Protein AF-X0Z768-F1 (afdb_monomer)

Organism: NCBI:txid412755

Secondary structure (DSSP, 8-state):
----HHHHHHHHHHHHHHHHHHTT--HHHHHHHHHHHHHHHHHTHHHHHHHHTT-SPPTT-------

Mean predicted aligned error: 4.91 Å

Foldseek 3Di:
DQQAPLVVQLVVLVVQLVVCVVVVPPPVSNVVSVVSNVVSVVVCPVVVVCVVVVNGDGDPDDDPDDD

Sequence (67 aa):
TTRYVSLASIFAVISIFIFTILFKQPYEYIIFSAIIMIIGIFKHKENIQRLKSKTERKIGEKIKIKK

Nearest PDB structures (foldseek):
  5xj6-assembly1_A  TM=9.778E-01  e=3.898E-03  Aquifex aeolicus VF5
  5xj8-assembly1_A  TM=9.665E-01  e=5.073E-03  Aquifex aeolicus VF5
  8eau-assembly1_e  TM=4.287E-01  e=5.822E+00  Saccharomyces cerevisiae

pLDDT: mean 90.84, std 8.79, range [55.88, 98.38]

Structure (mmCIF, N/CA/C/O backbone):
data_AF-X0Z768-F1
#
_entry.id   AF-X0Z768-F1
#
loop_
_atom_site.group_PDB
_atom_site.id
_atom_site.type_symbol
_atom_site.label_atom_id
_atom_site.label_alt_id
_atom_site.label_comp_id
_atom_site.label_asym_id
_atom_site.label_entity_id
_atom_site.label_seq_id
_atom_site.pdbx_PDB_ins_code
_atom_site.Cartn_x
_atom_site.Cartn_y
_atom_site.Cartn_z
_atom_site.occupancy
_atom_site.B_iso_or_equiv
_atom_site.auth_seq_id
_atom_site.auth_comp_id
_atom_site.auth_asym_id
_atom_site.auth_atom_id
_atom_site.pdbx_PDB_model_num
ATOM 1 N N . THR A 1 1 ? -0.226 -6.571 17.078 1.00 55.88 1 THR A N 1
ATOM 2 C CA . THR A 1 1 ? -0.566 -6.939 15.683 1.00 55.88 1 THR A CA 1
ATOM 3 C C . THR A 1 1 ? -1.702 -6.074 15.167 1.00 55.88 1 THR A C 1
ATOM 5 O O . THR A 1 1 ? -2.746 -5.985 15.809 1.00 55.88 1 THR A O 1
ATOM 8 N N . THR A 1 2 ? -1.509 -5.393 14.035 1.00 73.19 2 THR A N 1
ATOM 9 C CA . THR A 1 2 ? -2.558 -4.631 13.340 1.00 73.19 2 THR A CA 1
ATOM 10 C C . THR A 1 2 ? -3.548 -5.610 12.704 1.00 73.19 2 THR A C 1
ATOM 12 O O . THR A 1 2 ? -3.320 -6.156 11.636 1.00 73.19 2 THR A O 1
ATOM 15 N N . ARG A 1 3 ? -4.661 -5.888 13.388 1.00 85.25 3 ARG A N 1
ATOM 16 C CA . ARG A 1 3 ? -5.714 -6.807 12.916 1.00 85.25 3 ARG A CA 1
ATOM 17 C C . ARG A 1 3 ? -6.703 -6.112 11.972 1.00 85.25 3 ARG A C 1
ATOM 19 O O . ARG A 1 3 ? -7.898 -6.334 12.093 1.00 85.25 3 ARG A O 1
ATOM 26 N N . TYR A 1 4 ? -6.237 -5.242 11.079 1.00 91.31 4 TYR A N 1
ATOM 27 C CA . TYR A 1 4 ? -7.100 -4.506 10.148 1.00 91.31 4 TYR A CA 1
ATOM 28 C C . TYR A 1 4 ? -6.917 -5.049 8.731 1.00 91.31 4 TYR A C 1
ATOM 30 O O . TYR A 1 4 ? -5.827 -4.937 8.172 1.00 91.31 4 TYR A O 1
ATOM 38 N N . VAL A 1 5 ? -7.982 -5.601 8.141 1.00 88.62 5 VAL A N 1
ATOM 39 C CA . VAL A 1 5 ? -7.952 -6.094 6.748 1.00 88.62 5 VAL A CA 1
ATOM 40 C C . VAL A 1 5 ? -7.633 -4.951 5.788 1.00 88.62 5 VAL A C 1
ATOM 42 O O . VAL A 1 5 ? -6.789 -5.099 4.916 1.00 88.62 5 VAL A O 1
ATOM 45 N N . SER A 1 6 ? -8.243 -3.785 5.999 1.00 88.88 6 SER A N 1
ATOM 46 C CA . SER A 1 6 ? -8.033 -2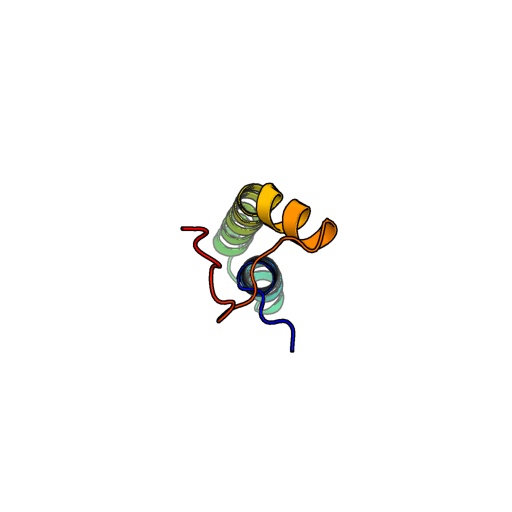.605 5.158 1.00 88.88 6 SER A CA 1
ATOM 47 C C . SER A 1 6 ? -6.590 -2.135 5.113 1.00 88.88 6 SER A C 1
ATOM 49 O O . SER A 1 6 ? -6.102 -1.779 4.046 1.00 88.88 6 SER A O 1
ATOM 51 N N . LEU A 1 7 ? -5.890 -2.171 6.247 1.00 89.12 7 LEU A N 1
ATOM 52 C CA . LEU A 1 7 ? -4.481 -1.810 6.284 1.00 89.12 7 LEU A CA 1
ATOM 53 C C . LEU A 1 7 ? -3.652 -2.791 5.447 1.00 89.12 7 LEU A C 1
ATOM 55 O O . LEU A 1 7 ? -2.860 -2.359 4.616 1.00 89.12 7 LEU A O 1
ATOM 59 N N . ALA A 1 8 ? -3.880 -4.097 5.616 1.00 92.12 8 ALA A N 1
ATOM 60 C CA . ALA A 1 8 ? -3.194 -5.125 4.839 1.00 92.12 8 ALA A CA 1
ATOM 61 C C . ALA A 1 8 ? -3.471 -4.994 3.331 1.00 92.12 8 ALA A C 1
ATOM 63 O O . ALA A 1 8 ? -2.539 -5.089 2.539 1.00 92.12 8 ALA A O 1
ATOM 64 N N . SER A 1 9 ? -4.714 -4.711 2.928 1.00 91.81 9 SER A N 1
ATOM 65 C CA . SER A 1 9 ? -5.077 -4.500 1.520 1.00 91.81 9 SER A CA 1
ATOM 66 C C . SER A 1 9 ? -4.386 -3.280 0.903 1.00 91.81 9 SER A C 1
ATOM 68 O O . SER A 1 9 ? -3.892 -3.372 -0.218 1.00 91.81 9 SER A O 1
ATOM 70 N N . ILE A 1 10 ? -4.293 -2.161 1.633 1.00 93.38 10 ILE A N 1
ATOM 71 C CA . ILE A 1 10 ? -3.575 -0.960 1.169 1.00 93.38 10 ILE A CA 1
ATOM 72 C C . ILE A 1 10 ? -2.082 -1.263 0.997 1.00 93.38 10 ILE A C 1
ATOM 74 O O . ILE A 1 10 ? -1.500 -0.924 -0.031 1.00 93.38 10 ILE A O 1
ATOM 78 N N . PHE A 1 11 ? -1.467 -1.938 1.973 1.00 94.81 11 PHE A N 1
ATOM 79 C CA . PHE A 1 11 ? -0.071 -2.353 1.851 1.00 94.81 11 PHE A CA 1
ATOM 80 C C . PHE A 1 11 ? 0.134 -3.308 0.678 1.00 94.81 11 PHE A C 1
ATOM 82 O O . PHE A 1 11 ? 1.086 -3.127 -0.068 1.00 94.81 11 PHE A O 1
ATOM 89 N N . ALA A 1 12 ? -0.772 -4.263 0.461 1.00 95.44 12 ALA A N 1
ATOM 90 C CA . ALA A 1 12 ? -0.671 -5.208 -0.644 1.00 95.44 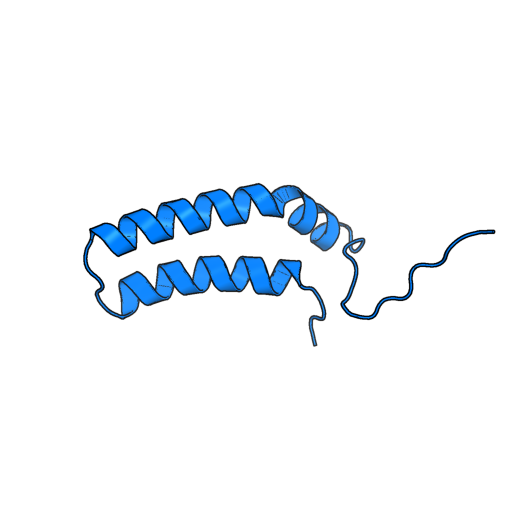12 ALA A CA 1
ATOM 91 C C . ALA A 1 12 ? -0.638 -4.502 -2.008 1.00 95.44 12 ALA A C 1
ATOM 93 O O . ALA A 1 12 ? 0.246 -4.789 -2.810 1.00 95.44 12 ALA A O 1
ATOM 94 N N . VAL A 1 13 ? -1.540 -3.546 -2.270 1.00 95.94 13 VAL A N 1
ATOM 95 C CA . VAL A 1 13 ? -1.557 -2.844 -3.569 1.00 95.94 13 VAL A CA 1
ATOM 96 C C . VAL A 1 13 ? -0.332 -1.949 -3.778 1.00 95.94 13 VAL A C 1
ATOM 98 O O . VAL A 1 13 ? 0.168 -1.862 -4.897 1.00 95.94 13 VAL A O 1
ATOM 101 N N . ILE A 1 14 ? 0.197 -1.343 -2.710 1.00 96.62 14 ILE A N 1
ATOM 102 C CA . ILE A 1 14 ? 1.451 -0.575 -2.762 1.00 96.62 14 ILE A CA 1
ATOM 103 C C . ILE A 1 14 ? 2.640 -1.513 -3.013 1.00 96.62 14 ILE A C 1
ATOM 105 O O . ILE A 1 14 ? 3.480 -1.235 -3.867 1.00 96.62 14 ILE A O 1
ATOM 109 N N . SER A 1 15 ? 2.704 -2.645 -2.308 1.00 97.50 15 SER A N 1
ATOM 110 C CA . SER A 1 15 ? 3.760 -3.646 -2.472 1.00 97.50 15 SER A CA 1
ATOM 111 C C . SER A 1 15 ? 3.775 -4.246 -3.871 1.00 97.50 15 SER A C 1
ATOM 113 O O . SER A 1 15 ? 4.858 -4.431 -4.413 1.00 97.50 15 SER A O 1
ATOM 115 N N . ILE A 1 16 ? 2.606 -4.505 -4.473 1.00 96.62 16 ILE A N 1
ATOM 116 C CA . ILE A 1 16 ? 2.519 -4.979 -5.860 1.00 96.62 16 ILE A CA 1
ATOM 117 C C . ILE A 1 16 ? 3.248 -4.005 -6.783 1.00 96.62 16 ILE A C 1
ATOM 119 O O . ILE A 1 16 ? 4.149 -4.441 -7.485 1.00 96.62 16 ILE A O 1
ATOM 123 N N . PHE A 1 17 ? 2.924 -2.707 -6.725 1.00 97.44 17 PHE A N 1
ATOM 124 C CA . PHE A 1 17 ? 3.556 -1.686 -7.567 1.00 97.44 17 PHE A CA 1
ATOM 125 C C . PHE A 1 17 ? 5.072 -1.558 -7.329 1.00 97.44 17 PHE A C 1
ATOM 127 O O . PHE A 1 17 ? 5.857 -1.497 -8.275 1.00 97.44 17 PHE A O 1
ATOM 134 N N . ILE A 1 18 ? 5.505 -1.558 -6.063 1.00 98.06 18 ILE A N 1
ATOM 135 C CA . ILE A 1 18 ? 6.934 -1.490 -5.717 1.00 98.06 18 ILE A CA 1
ATOM 136 C C . ILE A 1 18 ? 7.682 -2.713 -6.260 1.00 98.06 18 ILE A C 1
ATOM 138 O O . ILE A 1 18 ? 8.776 -2.574 -6.807 1.00 98.06 18 ILE A O 1
ATOM 142 N N . PHE A 1 19 ? 7.110 -3.910 -6.129 1.00 98.12 19 PHE A N 1
ATOM 143 C CA . PHE A 1 19 ? 7.764 -5.141 -6.559 1.00 98.12 19 PHE A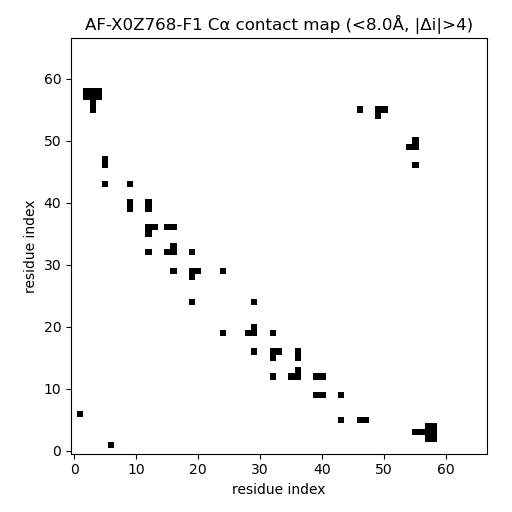 CA 1
ATOM 144 C C . PHE A 1 19 ? 7.745 -5.346 -8.073 1.00 98.12 19 PHE A C 1
ATOM 146 O O . PHE A 1 19 ? 8.719 -5.888 -8.593 1.00 98.12 19 PHE A O 1
ATOM 153 N N . THR A 1 20 ? 6.738 -4.859 -8.808 1.00 97.94 20 THR A N 1
ATOM 154 C CA . THR A 1 20 ? 6.804 -4.832 -10.282 1.00 97.94 20 THR A CA 1
ATOM 155 C C . THR A 1 20 ? 7.989 -4.002 -10.770 1.00 97.94 20 THR A C 1
ATOM 157 O O . THR A 1 20 ? 8.687 -4.429 -11.690 1.00 97.94 20 THR A O 1
ATOM 160 N N . ILE A 1 21 ? 8.273 -2.866 -10.123 1.00 97.88 21 ILE A N 1
ATOM 161 C CA . ILE A 1 21 ? 9.455 -2.045 -10.430 1.00 97.88 21 ILE A CA 1
ATOM 162 C C . ILE A 1 21 ? 10.743 -2.760 -10.001 1.00 97.88 21 ILE A C 1
ATOM 164 O O . ILE A 1 21 ? 11.675 -2.886 -10.796 1.00 97.88 21 ILE A O 1
ATOM 168 N N . LEU A 1 22 ? 10.799 -3.254 -8.759 1.00 98.38 22 LEU A N 1
ATOM 169 C CA . LEU A 1 22 ? 12.000 -3.876 -8.189 1.00 98.38 22 LEU A CA 1
ATOM 170 C C . LEU A 1 22 ? 12.453 -5.108 -8.983 1.00 98.38 22 LEU A C 1
ATOM 172 O O . LEU A 1 22 ? 13.647 -5.296 -9.212 1.00 98.38 22 LEU A O 1
ATOM 176 N N . PHE A 1 23 ? 11.502 -5.924 -9.439 1.00 98.25 23 PHE A N 1
ATOM 177 C CA . PHE A 1 23 ? 11.764 -7.119 -10.241 1.00 98.25 23 PHE A CA 1
ATOM 178 C C . PHE A 1 23 ? 11.819 -6.849 -11.745 1.00 98.25 23 PHE A C 1
ATOM 180 O O . PHE A 1 23 ? 11.778 -7.801 -12.524 1.00 98.25 23 PHE A O 1
ATOM 187 N N . LYS A 1 24 ? 11.921 -5.575 -12.154 1.00 97.25 24 LYS A N 1
ATOM 188 C CA . LYS A 1 24 ? 12.115 -5.149 -13.550 1.00 97.25 24 LYS A CA 1
ATOM 189 C C . LYS A 1 24 ? 11.110 -5.794 -14.507 1.00 97.25 24 LYS A C 1
ATOM 191 O O . LYS A 1 24 ? 11.476 -6.274 -15.578 1.00 97.25 24 LYS A O 1
ATOM 196 N N . GLN A 1 25 ? 9.849 -5.850 -14.087 1.00 97.94 25 GLN A N 1
ATOM 197 C CA . GLN A 1 25 ? 8.791 -6.394 -14.927 1.00 97.94 25 GLN A CA 1
ATOM 198 C C . GLN A 1 25 ? 8.594 -5.516 -16.175 1.00 97.94 25 GLN A C 1
ATOM 200 O O . GLN A 1 25 ? 8.893 -4.319 -16.128 1.00 97.94 25 GLN A O 1
ATOM 205 N N . PRO A 1 26 ? 8.084 -6.087 -17.282 1.00 98.19 26 PRO A N 1
ATOM 206 C CA . PRO A 1 26 ? 7.723 -5.328 -18.477 1.00 98.19 26 PRO A CA 1
ATOM 207 C C . PRO A 1 26 ? 6.884 -4.077 -18.174 1.00 98.19 26 PRO A C 1
ATOM 209 O O . PRO A 1 26 ? 6.111 -4.045 -17.208 1.00 98.19 26 PRO A O 1
ATOM 212 N N . TYR A 1 27 ? 7.040 -3.037 -18.998 1.00 97.00 27 TYR A N 1
ATOM 213 C CA . TYR A 1 27 ? 6.452 -1.716 -18.746 1.00 97.00 27 TYR A CA 1
ATOM 214 C C . TYR A 1 27 ? 4.919 -1.769 -18.665 1.00 97.00 27 TYR A C 1
ATOM 216 O O . TYR A 1 27 ? 4.315 -1.023 -17.894 1.00 97.00 27 TYR A O 1
ATOM 224 N N . GLU A 1 28 ? 4.294 -2.7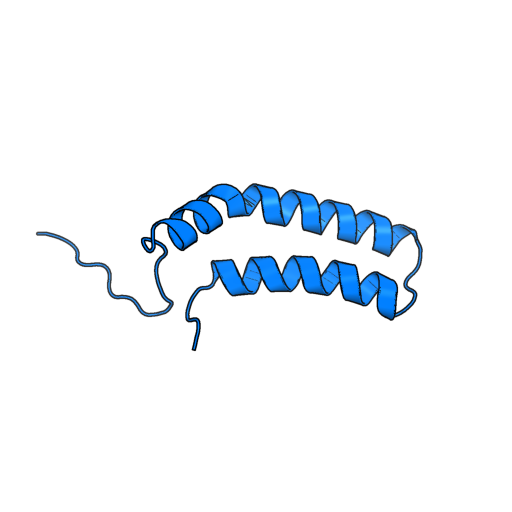02 -19.383 1.00 97.62 28 GLU A N 1
ATOM 225 C CA . GLU A 1 28 ? 2.858 -2.959 -19.355 1.00 97.62 28 GLU A CA 1
ATOM 226 C C . GLU A 1 28 ? 2.389 -3.332 -17.941 1.00 97.62 28 GLU A C 1
ATOM 228 O O . GLU A 1 28 ? 1.379 -2.814 -17.461 1.00 97.62 28 GLU A O 1
ATOM 233 N N . TYR A 1 29 ? 3.156 -4.161 -17.223 1.00 97.69 29 TYR A N 1
ATOM 234 C CA . TYR A 1 29 ? 2.840 -4.550 -15.847 1.00 97.69 29 TYR A CA 1
ATOM 235 C C . TYR A 1 29 ? 3.076 -3.416 -14.849 1.00 97.69 29 TYR A C 1
ATOM 237 O O . TYR A 1 29 ? 2.339 -3.298 -13.866 1.00 97.69 29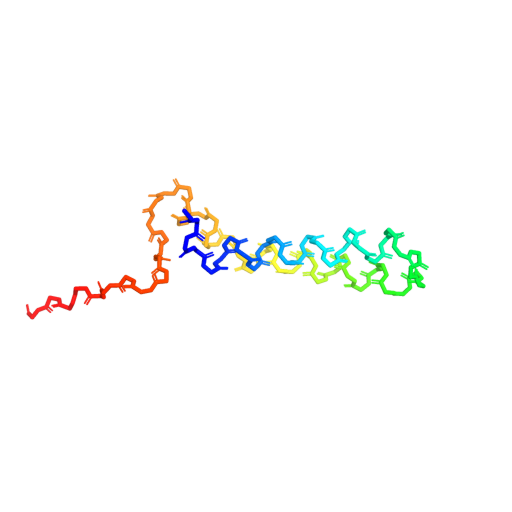 TYR A O 1
ATOM 2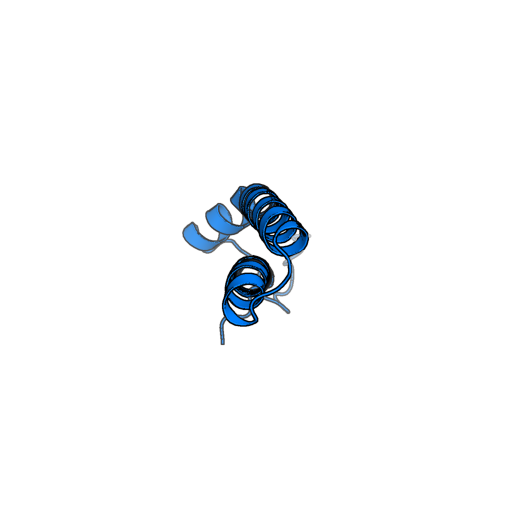45 N N . ILE A 1 30 ? 4.068 -2.555 -15.085 1.00 97.31 30 ILE A N 1
ATOM 246 C CA . ILE A 1 30 ? 4.302 -1.372 -14.243 1.00 97.31 30 ILE A CA 1
ATOM 247 C C . ILE A 1 30 ? 3.119 -0.404 -14.368 1.00 97.31 30 ILE A C 1
ATOM 249 O O . ILE A 1 30 ? 2.564 0.021 -13.355 1.00 97.31 30 ILE A O 1
ATOM 253 N N . ILE A 1 31 ? 2.670 -0.118 -15.593 1.00 98.06 31 ILE A N 1
ATOM 254 C CA . ILE A 1 31 ? 1.508 0.750 -15.840 1.00 98.06 31 ILE A CA 1
ATOM 255 C C . ILE A 1 31 ? 0.241 0.133 -15.238 1.00 98.06 31 ILE A C 1
ATOM 257 O O . ILE A 1 31 ? -0.504 0.806 -14.524 1.00 98.06 31 ILE A O 1
ATOM 261 N N . PHE A 1 32 ? 0.015 -1.161 -15.463 1.00 97.94 32 PHE A N 1
ATOM 262 C CA . PHE A 1 32 ? -1.152 -1.857 -14.929 1.00 97.94 32 PHE A CA 1
ATOM 263 C C . PHE A 1 32 ? -1.177 -1.869 -13.393 1.00 97.94 32 PHE A C 1
ATOM 265 O O . PHE A 1 32 ? -2.202 -1.562 -12.781 1.00 97.94 32 PHE A O 1
ATOM 272 N N . SER A 1 33 ? -0.041 -2.153 -12.750 1.00 97.31 33 SER A N 1
ATOM 273 C CA . SER A 1 33 ? 0.069 -2.121 -11.286 1.00 97.31 33 SER A CA 1
ATOM 274 C C . SER A 1 33 ? -0.099 -0.712 -10.709 1.00 97.31 33 SER A C 1
ATOM 276 O O . SER A 1 33 ? -0.715 -0.575 -9.652 1.00 97.31 33 SER A O 1
ATOM 278 N N . ALA A 1 34 ? 0.340 0.338 -11.412 1.00 97.81 34 ALA A N 1
ATOM 279 C CA . ALA A 1 34 ? 0.069 1.724 -11.024 1.00 97.81 34 ALA A CA 1
ATOM 280 C C . ALA A 1 34 ? -1.438 2.031 -11.028 1.00 97.81 34 ALA A C 1
ATOM 282 O O . ALA A 1 34 ? -1.958 2.591 -10.062 1.00 97.81 34 ALA A O 1
ATOM 283 N N . ILE A 1 35 ? -2.157 1.612 -12.077 1.00 97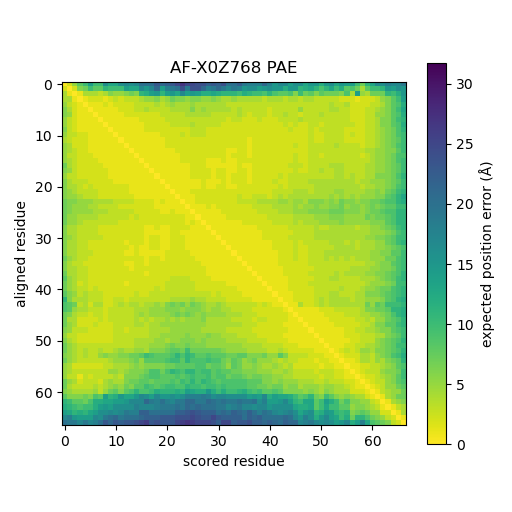.88 35 ILE A N 1
ATOM 284 C CA . ILE A 1 35 ? -3.617 1.776 -12.180 1.00 97.88 35 ILE A CA 1
ATOM 285 C C . ILE A 1 35 ? -4.321 1.033 -11.038 1.00 97.88 35 ILE A C 1
ATOM 287 O O . ILE A 1 35 ? -5.170 1.613 -10.357 1.00 97.88 35 ILE A O 1
ATOM 291 N N . ILE A 1 36 ? -3.938 -0.223 -10.774 1.00 96.56 36 ILE A N 1
ATOM 292 C CA . ILE A 1 36 ? -4.478 -1.009 -9.653 1.00 96.56 36 ILE A CA 1
ATOM 293 C C . ILE A 1 36 ? -4.211 -0.321 -8.316 1.00 96.56 36 ILE A C 1
ATOM 295 O O . ILE A 1 36 ? -5.116 -0.244 -7.487 1.00 96.56 36 ILE A O 1
ATOM 299 N N . MET A 1 37 ? -2.998 0.188 -8.095 1.00 96.62 37 MET A N 1
ATOM 300 C CA . MET A 1 37 ? -2.644 0.878 -6.857 1.00 96.62 37 MET A CA 1
ATOM 301 C C . MET A 1 37 ? -3.520 2.117 -6.650 1.00 96.62 37 MET A C 1
ATOM 303 O O . MET A 1 37 ? -4.089 2.289 -5.573 1.00 96.62 37 MET A O 1
ATOM 307 N N . ILE A 1 38 ? -3.686 2.941 -7.687 1.00 96.25 38 ILE A N 1
ATOM 308 C CA . ILE A 1 38 ? -4.517 4.148 -7.644 1.00 96.25 38 ILE A CA 1
ATOM 309 C C . ILE A 1 38 ? -5.975 3.787 -7.327 1.00 96.25 38 ILE A C 1
ATOM 311 O O . ILE A 1 38 ? -6.546 4.303 -6.363 1.00 96.25 38 ILE A O 1
ATOM 315 N N . ILE A 1 39 ? -6.568 2.859 -8.084 1.00 95.88 39 ILE A N 1
ATOM 316 C CA . ILE A 1 39 ? -7.956 2.418 -7.878 1.00 95.88 39 ILE A CA 1
ATOM 317 C C . ILE A 1 39 ? -8.129 1.788 -6.491 1.00 95.88 39 ILE A C 1
ATOM 319 O O . ILE A 1 39 ? -9.108 2.078 -5.802 1.00 95.88 39 ILE A O 1
ATOM 323 N N . GLY A 1 40 ? -7.182 0.954 -6.060 1.00 94.25 40 GLY A N 1
ATOM 324 C CA . GLY A 1 40 ? -7.192 0.297 -4.756 1.00 94.25 40 GLY A CA 1
ATOM 325 C C . GLY A 1 40 ? -7.187 1.305 -3.610 1.00 94.25 40 GLY A C 1
ATOM 326 O O . GLY A 1 40 ? -8.035 1.233 -2.720 1.00 94.25 40 GLY A O 1
ATOM 327 N N . ILE A 1 41 ? -6.299 2.300 -3.663 1.00 92.75 41 ILE A N 1
ATOM 328 C CA . ILE A 1 41 ? -6.244 3.373 -2.662 1.00 92.75 41 ILE A CA 1
ATOM 329 C C . ILE A 1 41 ? -7.547 4.180 -2.659 1.00 92.75 41 ILE A C 1
ATOM 331 O O . ILE A 1 41 ? -8.100 4.432 -1.585 1.00 92.75 41 ILE A O 1
ATOM 335 N N . PHE A 1 42 ? -8.081 4.536 -3.833 1.00 93.94 42 PHE A N 1
ATOM 336 C CA . PHE A 1 42 ? -9.352 5.259 -3.925 1.00 93.94 42 PHE A CA 1
ATOM 337 C C . PHE A 1 42 ? -10.516 4.469 -3.323 1.00 93.94 42 PHE A C 1
ATOM 339 O O . PHE A 1 42 ? -11.284 5.025 -2.535 1.00 93.94 42 PHE A O 1
ATOM 346 N N . LYS A 1 43 ? -10.614 3.166 -3.611 1.00 92.06 43 LYS A N 1
ATOM 347 C CA . LYS A 1 43 ? -11.629 2.281 -3.017 1.00 92.06 43 LYS A CA 1
ATOM 348 C C . LYS A 1 43 ? -11.522 2.189 -1.497 1.00 92.06 43 LYS A C 1
ATOM 350 O O . LYS A 1 43 ? -12.530 2.012 -0.822 1.00 92.06 43 LYS A O 1
ATOM 355 N N . HIS A 1 44 ? -10.319 2.326 -0.947 1.00 91.06 44 HIS A N 1
ATOM 356 C CA . HIS A 1 44 ? -10.089 2.263 0.492 1.00 91.06 44 HIS A CA 1
ATOM 357 C C . HIS A 1 44 ? -10.185 3.617 1.206 1.00 91.06 44 HIS A C 1
ATOM 359 O O . HIS A 1 44 ? -9.943 3.664 2.411 1.00 91.06 44 HIS A O 1
ATOM 365 N N . LYS A 1 45 ? -10.580 4.710 0.535 1.00 90.50 45 LYS A N 1
ATOM 366 C CA . LYS A 1 45 ? -10.697 6.044 1.158 1.00 90.50 45 LYS A CA 1
ATOM 367 C C . LYS A 1 45 ? -11.558 6.033 2.428 1.00 90.50 45 LYS A C 1
ATOM 369 O O . LYS A 1 45 ? -11.160 6.604 3.443 1.00 90.50 45 LYS A O 1
ATOM 374 N N . GLU A 1 46 ? -12.694 5.340 2.404 1.00 88.31 46 GLU A N 1
ATOM 375 C CA . GLU A 1 46 ? -13.571 5.207 3.573 1.00 88.31 46 GLU A CA 1
ATOM 376 C C . GLU A 1 46 ? -12.917 4.402 4.700 1.00 88.31 46 GLU A C 1
ATOM 378 O O . GLU A 1 46 ? -12.992 4.781 5.866 1.00 88.31 46 GLU A O 1
ATOM 383 N N . ASN A 1 47 ? -12.230 3.306 4.369 1.00 89.75 47 ASN A N 1
ATOM 384 C CA . ASN A 1 47 ? -11.492 2.510 5.346 1.00 89.75 47 ASN A CA 1
ATOM 385 C C . ASN A 1 47 ? -10.343 3.313 5.965 1.00 89.75 47 ASN A C 1
ATOM 387 O O . ASN A 1 47 ? -10.123 3.227 7.167 1.00 89.75 47 ASN A O 1
ATOM 391 N N . ILE A 1 48 ? -9.641 4.132 5.177 1.00 89.62 48 ILE A N 1
ATOM 392 C CA . ILE A 1 48 ? -8.601 5.049 5.663 1.00 89.62 48 ILE A CA 1
ATOM 393 C C . ILE A 1 48 ? -9.211 6.074 6.621 1.00 89.62 48 ILE A C 1
ATOM 395 O O . ILE A 1 48 ? -8.630 6.357 7.669 1.00 89.62 48 ILE A O 1
ATOM 399 N N . GLN A 1 49 ? -10.391 6.607 6.299 1.00 92.00 49 GLN A N 1
ATOM 400 C CA . GLN A 1 49 ? -11.108 7.512 7.192 1.00 92.00 49 GLN A CA 1
ATOM 401 C C . GLN A 1 49 ? -11.488 6.812 8.503 1.00 92.00 49 GLN A C 1
ATOM 403 O O . GLN A 1 49 ? -11.194 7.338 9.573 1.00 92.00 49 GLN A O 1
ATOM 408 N N . ARG A 1 50 ? -12.037 5.592 8.444 1.00 90.50 50 ARG A N 1
ATOM 409 C CA . ARG A 1 50 ? -12.354 4.788 9.637 1.00 90.50 50 ARG A CA 1
ATOM 410 C C . ARG A 1 50 ? -11.112 4.411 10.446 1.00 90.50 50 ARG A C 1
ATOM 412 O O . ARG A 1 50 ? -11.162 4.422 11.673 1.00 90.50 50 ARG A O 1
ATOM 419 N N . LEU A 1 51 ? -9.979 4.144 9.796 1.00 89.19 51 LEU A N 1
ATOM 420 C CA . LEU A 1 51 ? -8.695 3.907 10.463 1.00 89.19 51 LEU A CA 1
ATOM 421 C C . LEU A 1 51 ? -8.226 5.157 11.219 1.00 89.19 51 LEU A C 1
ATOM 423 O O . LEU A 1 51 ? -7.876 5.054 12.395 1.00 89.19 51 LEU A O 1
ATOM 427 N N . LYS A 1 52 ? -8.280 6.340 10.587 1.00 89.44 52 LYS A N 1
ATOM 428 C CA . LYS A 1 52 ? -7.957 7.628 11.233 1.00 89.44 52 LYS A CA 1
ATOM 429 C C . LYS A 1 52 ? -8.887 7.924 12.410 1.00 89.44 52 LYS A C 1
ATOM 431 O O . LYS A 1 52 ? -8.422 8.342 13.466 1.00 89.44 52 LYS A O 1
ATOM 436 N N . SER A 1 53 ? -10.180 7.649 12.254 1.00 92.00 53 SER A N 1
ATOM 437 C CA . SER A 1 53 ? -11.192 7.813 13.303 1.00 92.00 53 SER A CA 1
ATOM 438 C C . SER A 1 53 ? -11.196 6.689 14.347 1.00 92.00 53 SER A C 1
ATOM 440 O O . SER A 1 53 ? -11.995 6.743 15.275 1.00 92.00 53 SER A O 1
ATOM 442 N N . LYS A 1 54 ? -10.323 5.674 14.227 1.00 85.69 54 LYS A N 1
ATOM 443 C CA . LYS A 1 54 ? -10.283 4.476 15.091 1.00 85.69 54 LYS A CA 1
ATOM 444 C C . LYS A 1 54 ? -11.614 3.700 15.154 1.00 85.69 54 LYS A C 1
ATOM 446 O O . LYS A 1 54 ? -11.870 2.999 16.128 1.00 85.69 54 LYS A O 1
ATOM 451 N N . THR A 1 55 ? -12.439 3.800 14.113 1.00 90.19 55 THR A N 1
ATOM 452 C CA . THR A 1 55 ? -13.736 3.113 13.969 1.00 90.19 55 THR A CA 1
ATOM 453 C C . THR A 1 55 ? -13.687 1.928 13.002 1.00 90.19 55 THR A C 1
ATOM 455 O O . THR A 1 55 ? -14.696 1.256 12.791 1.00 90.19 55 THR A O 1
ATOM 458 N N . GLU A 1 56 ? -12.529 1.657 12.393 1.00 88.62 56 GLU A N 1
ATOM 459 C CA . GLU A 1 56 ? -12.348 0.490 11.531 1.00 88.62 56 GLU A CA 1
ATOM 460 C C . GLU A 1 56 ? -12.393 -0.798 12.355 1.00 88.62 56 GLU A C 1
ATOM 462 O O . GLU A 1 56 ? -11.713 -0.928 13.376 1.00 88.62 56 GLU A O 1
ATOM 467 N N . ARG A 1 57 ? -13.169 -1.774 11.876 1.00 88.25 57 ARG A N 1
ATOM 468 C CA . ARG A 1 57 ? -13.311 -3.062 12.553 1.00 88.25 57 ARG A CA 1
ATOM 469 C C . ARG A 1 57 ? -12.021 -3.863 12.501 1.00 88.25 57 ARG A C 1
ATOM 471 O O . ARG A 1 57 ? -11.394 -4.008 11.447 1.00 88.25 57 ARG A O 1
ATOM 478 N N . LYS A 1 58 ? -11.665 -4.459 13.633 1.00 89.50 58 LYS A N 1
ATOM 479 C CA . LYS A 1 58 ? -10.593 -5.454 13.690 1.00 89.50 58 LYS A CA 1
ATOM 480 C C . LYS A 1 58 ? -11.130 -6.819 13.262 1.00 89.50 58 LYS A C 1
ATOM 482 O O . LYS A 1 58 ? -12.270 -7.181 13.542 1.00 89.50 58 LYS A O 1
ATOM 487 N N . ILE A 1 59 ? -10.285 -7.622 12.623 1.00 87.88 59 ILE A N 1
ATOM 488 C CA . ILE A 1 59 ? -10.543 -9.042 12.364 1.00 87.88 59 ILE A CA 1
ATOM 489 C C . ILE A 1 59 ? -10.944 -9.684 13.690 1.00 87.88 59 ILE A C 1
ATOM 491 O O . ILE A 1 59 ? -10.207 -9.536 14.660 1.00 87.88 59 ILE A O 1
ATOM 495 N N . GLY A 1 60 ? -12.070 -10.396 13.742 1.00 85.00 60 GLY A N 1
ATOM 496 C CA . GLY A 1 60 ? -12.571 -11.070 14.948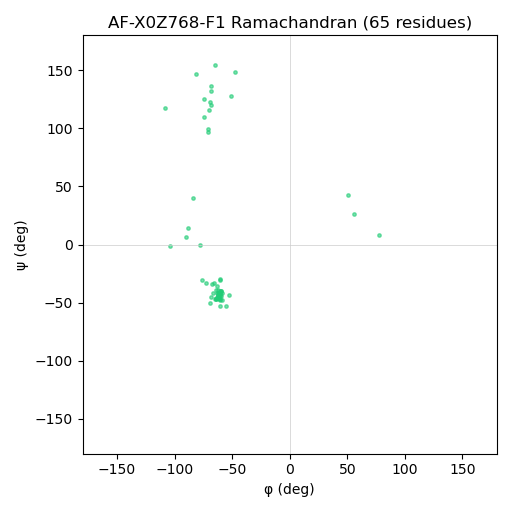 1.00 85.00 60 GLY A CA 1
ATOM 497 C C . GLY A 1 60 ? -13.243 -10.162 15.985 1.00 85.00 60 GLY A C 1
ATOM 498 O O . GLY A 1 60 ? -13.543 -10.623 17.084 1.0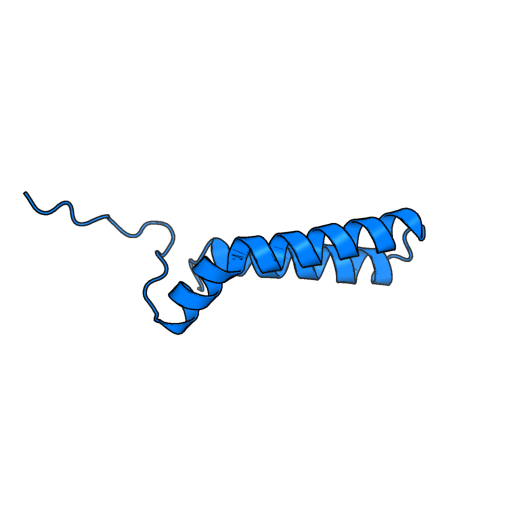0 85.00 60 GLY A O 1
ATOM 499 N N . GLU A 1 61 ? -13.482 -8.889 15.669 1.00 86.31 61 GLU A N 1
ATOM 500 C CA . GLU A 1 61 ? -14.307 -8.015 16.500 1.00 86.31 61 GLU A CA 1
ATOM 501 C C . GLU A 1 61 ? -15.777 -8.460 16.446 1.00 86.31 61 GLU A C 1
ATOM 503 O O . GLU A 1 61 ? -16.374 -8.564 15.372 1.00 86.31 61 GLU A O 1
ATOM 508 N N . LYS A 1 62 ? -16.367 -8.757 17.611 1.00 81.75 62 LYS A N 1
ATOM 509 C CA . LYS A 1 62 ? -17.772 -9.168 17.710 1.00 81.75 62 LYS A CA 1
ATOM 510 C C . LYS A 1 62 ? -18.673 -7.954 17.499 1.00 81.75 62 LYS A C 1
ATOM 512 O O . LYS A 1 62 ? -18.568 -6.967 18.224 1.00 81.75 62 LYS A O 1
ATOM 517 N N . ILE A 1 63 ? -19.596 -8.046 16.547 1.00 78.69 63 ILE A N 1
ATOM 518 C CA . ILE A 1 63 ? -20.616 -7.017 16.336 1.00 78.69 63 ILE A CA 1
ATOM 519 C C . ILE A 1 63 ? -21.583 -7.075 17.523 1.00 78.69 63 ILE A C 1
ATOM 521 O O . ILE A 1 63 ? -22.269 -8.078 17.715 1.00 78.69 63 ILE A O 1
ATOM 525 N N . LYS A 1 64 ? -21.645 -6.012 18.334 1.00 76.06 64 LYS A N 1
ATOM 526 C CA . LYS A 1 64 ? -22.715 -5.864 19.328 1.00 76.06 64 LYS A CA 1
ATOM 527 C C . LYS A 1 64 ? -24.017 -5.567 18.587 1.00 76.06 64 LYS A C 1
ATOM 529 O O . LYS A 1 64 ? -24.254 -4.432 18.187 1.00 76.06 64 LYS A O 1
ATOM 534 N N . ILE A 1 65 ? -24.844 -6.589 18.397 1.00 77.62 65 ILE A N 1
ATOM 535 C CA . ILE A 1 65 ? -26.232 -6.415 17.971 1.00 77.62 65 ILE A CA 1
ATOM 536 C C . ILE A 1 65 ? -26.984 -5.892 19.200 1.00 77.62 65 ILE A C 1
ATOM 538 O O . ILE A 1 65 ? -27.119 -6.613 20.189 1.00 77.62 65 ILE A O 1
ATOM 542 N N . LYS A 1 66 ? -27.399 -4.619 19.187 1.00 65.69 66 LYS A N 1
ATOM 543 C CA . LYS A 1 66 ? -28.372 -4.132 20.173 1.00 65.69 66 LYS A CA 1
ATOM 544 C C . LYS A 1 66 ? -29.705 -4.818 19.859 1.00 65.69 66 LYS A C 1
ATOM 546 O O . LYS A 1 66 ? -30.174 -4.704 18.729 1.00 65.69 66 LYS A O 1
ATOM 551 N N . LYS A 1 67 ? -30.224 -5.576 20.828 1.00 59.66 67 LYS A N 1
ATOM 552 C CA . LYS A 1 67 ? -31.624 -6.014 20.854 1.00 59.66 67 LYS A CA 1
ATOM 553 C C . LYS A 1 67 ? -32.536 -4.810 21.032 1.00 59.66 67 LYS A C 1
ATOM 555 O O . LYS A 1 67 ? -32.090 -3.859 21.717 1.00 59.66 67 LYS A O 1
#

InterPro domains:
  IPR003811 Glycerol-3-phosphate acyltransferase, PlsY [PF02660] (2-51)

Solvent-accessible surface area (backbone atoms only — not comparable to full-atom values): 3944 Å² total; per-residue (Å²): 132,86,49,36,65,64,59,53,53,52,50,48,37,51,48,50,36,54,47,33,58,73,67,65,48,60,69,69,54,43,53,50,30,47,53,50,28,53,53,51,51,62,72,36,48,64,52,52,50,25,52,76,69,71,68,52,71,43,72,88,63,78,81,84,77,82,128

Radius of gyration: 15.49 Å; Cα contacts (8 Å, |Δi|>4): 37; chains: 1; bounding box: 44×19×40 Å